Protein AF-A0A0C3JSY5-F1 (afdb_monomer)

Secondary structure (DSSP, 8-state):
-----EEETTTTEEEPP--SS--S---HHHHHHH-S---------HHHHHHHHHHHHHHHHS--S-HHHHHHHHHHHHHHHHHHHHHHHHHHHHTT-

Mean predicted aligned error: 14.07 Å

Sequence (97 aa):
MHVQSYPDPEMQSILPHQLHPCVNSYNDITLFLLQCNMDIKFIGSGAAAKVLTYYVSDYITKNDLQVHIGLQVICAAIDSHQKHFMDDIESSASVCK

Foldseek 3Di:
DDDAFDQDPVQRFTDHDDPDPPPLDPDPVCCVVVVDRGGDDDDGHPVSVVVVVVVVVCVVPVDDDDVVNVVVVVVVVVVVVVVVVVVVVVVVVVVVD

pLDDT: mean 76.37, std 13.06, range [40.59, 94.81]

Radius of gyration: 26.01 Å; Cα contacts (8 Å, |Δi|>4): 44; chains: 1; bounding box: 59×37×65 Å

Structure (mmCIF, N/CA/C/O backbone):
data_AF-A0A0C3JSY5-F1
#
_entry.id   AF-A0A0C3JSY5-F1
#
loop_
_atom_site.group_PDB
_atom_site.id
_atom_site.type_symbol
_atom_site.label_atom_id
_atom_site.label_alt_id
_atom_site.label_comp_id
_atom_site.label_asym_id
_atom_site.label_entity_id
_atom_site.label_seq_id
_atom_site.pdbx_PDB_ins_code
_atom_site.Cartn_x
_atom_site.Cartn_y
_atom_site.Cartn_z
_atom_site.occupancy
_atom_site.B_iso_or_equiv
_atom_site.auth_seq_id
_atom_site.auth_comp_id
_atom_site.auth_asym_id
_atom_site.auth_atom_id
_atom_site.pdbx_PDB_model_num
ATOM 1 N N . MET A 1 1 ? 2.962 -24.474 -25.769 1.00 41.38 1 MET A N 1
ATOM 2 C CA . MET A 1 1 ? 3.625 -23.285 -26.344 1.00 41.38 1 MET A CA 1
ATOM 3 C C . MET A 1 1 ? 4.436 -22.652 -25.220 1.00 41.38 1 MET A C 1
ATOM 5 O O . MET A 1 1 ? 3.839 -22.312 -24.211 1.00 41.38 1 MET A O 1
ATOM 9 N N . HIS A 1 2 ? 5.770 -22.632 -25.314 1.00 48.38 2 HIS A N 1
ATOM 10 C CA . HIS A 1 2 ? 6.646 -22.022 -24.302 1.00 48.38 2 HIS A CA 1
ATOM 11 C C . HIS A 1 2 ? 6.601 -20.498 -24.477 1.00 48.38 2 HIS A C 1
ATOM 13 O O . HIS A 1 2 ? 7.032 -20.002 -25.514 1.00 48.38 2 HIS A O 1
ATOM 19 N N . VAL A 1 3 ? 6.050 -19.773 -23.504 1.00 56.38 3 VAL A N 1
ATOM 20 C CA . VAL A 1 3 ? 6.032 -18.303 -23.499 1.00 56.38 3 VAL A CA 1
ATOM 21 C C . VAL A 1 3 ? 7.082 -17.835 -22.493 1.00 56.38 3 VAL A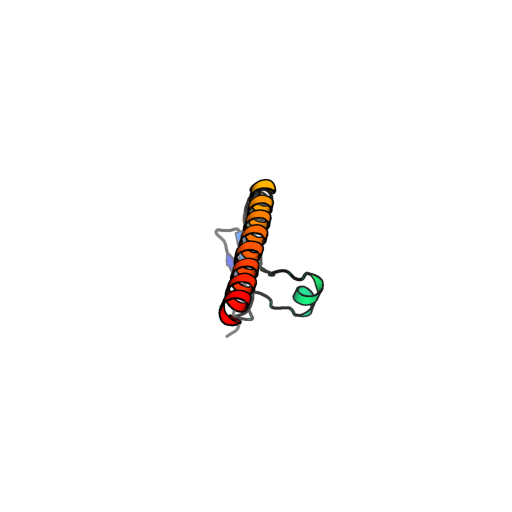 C 1
ATOM 23 O O . VAL A 1 3 ? 6.959 -18.088 -21.297 1.00 56.38 3 VAL A O 1
ATOM 26 N N . GLN A 1 4 ? 8.154 -17.229 -23.002 1.00 63.59 4 GLN A N 1
ATOM 27 C CA . GLN A 1 4 ? 9.310 -16.766 -22.230 1.00 63.59 4 GLN A CA 1
ATOM 28 C C . GLN A 1 4 ? 9.068 -15.340 -21.700 1.00 63.59 4 GLN A C 1
ATOM 30 O O . GLN A 1 4 ? 8.279 -14.590 -22.276 1.00 63.59 4 GLN A O 1
ATOM 35 N N . SER A 1 5 ? 9.775 -14.940 -20.638 1.00 71.94 5 SER A N 1
ATOM 36 C CA . SER A 1 5 ? 9.890 -13.532 -20.233 1.00 71.94 5 SER A CA 1
ATOM 37 C C . SER A 1 5 ? 10.387 -12.671 -21.400 1.00 71.94 5 SER A C 1
ATOM 39 O O . SER A 1 5 ? 11.287 -13.079 -22.138 1.00 71.94 5 SER A O 1
ATOM 41 N N . TYR A 1 6 ? 9.794 -11.487 -21.570 1.00 78.06 6 TYR A N 1
ATOM 42 C CA . TYR A 1 6 ? 10.062 -10.604 -22.707 1.00 78.06 6 TYR A CA 1
ATOM 43 C C . TYR A 1 6 ? 10.682 -9.277 -22.236 1.00 78.06 6 TYR A C 1
ATOM 45 O O . TYR A 1 6 ? 10.232 -8.717 -21.229 1.00 78.06 6 TYR A O 1
ATOM 53 N N . PRO A 1 7 ? 11.726 -8.778 -22.922 1.00 79.00 7 PRO A N 1
ATOM 54 C CA . PRO A 1 7 ? 12.275 -7.453 -22.662 1.00 79.00 7 PRO A CA 1
ATOM 55 C C . PRO A 1 7 ? 11.325 -6.374 -23.190 1.00 79.00 7 PRO A C 1
ATOM 57 O O . PRO A 1 7 ? 11.038 -6.342 -24.378 1.00 79.00 7 PRO A O 1
ATOM 60 N N . ASP A 1 8 ? 10.876 -5.472 -22.325 1.00 79.31 8 ASP A N 1
ATOM 61 C CA . ASP A 1 8 ? 10.157 -4.255 -22.695 1.00 79.31 8 ASP A CA 1
ATOM 62 C C . ASP A 1 8 ? 11.168 -3.165 -23.117 1.00 79.31 8 ASP A C 1
ATOM 64 O O . ASP A 1 8 ? 11.901 -2.643 -22.263 1.00 79.31 8 ASP A O 1
ATOM 68 N N . PRO A 1 9 ? 11.243 -2.826 -24.419 1.00 75.75 9 PRO A N 1
ATOM 69 C CA . PRO A 1 9 ? 12.213 -1.871 -24.938 1.00 75.75 9 PRO A CA 1
ATOM 70 C C . PRO A 1 9 ? 11.881 -0.413 -24.591 1.00 75.75 9 PRO A C 1
ATOM 72 O O . PRO A 1 9 ? 12.795 0.411 -24.594 1.00 75.75 9 PRO A O 1
ATOM 75 N N . GLU A 1 10 ? 10.627 -0.077 -24.269 1.00 77.62 10 GLU A N 1
ATOM 76 C CA . GLU A 1 10 ? 10.247 1.300 -23.924 1.00 77.62 10 GLU A CA 1
ATOM 77 C C . GLU A 1 10 ? 10.591 1.632 -22.470 1.00 77.62 10 GLU A C 1
ATOM 79 O O . GLU A 1 10 ? 11.157 2.689 -22.188 1.00 77.62 10 GLU A O 1
ATOM 84 N N . MET A 1 11 ? 10.327 0.708 -21.542 1.00 70.62 11 MET A N 1
ATOM 85 C CA . MET A 1 11 ? 10.687 0.885 -20.126 1.00 70.62 11 MET A CA 1
ATOM 86 C C . MET A 1 11 ? 12.102 0.408 -19.768 1.00 70.62 11 MET A C 1
ATOM 88 O O . MET A 1 11 ? 12.513 0.548 -18.608 1.00 70.62 11 MET A O 1
ATOM 92 N N . GLN A 1 12 ? 12.837 -0.165 -20.731 1.00 77.12 12 GLN A N 1
ATOM 93 C CA . GLN A 1 12 ? 14.130 -0.833 -20.513 1.00 77.12 12 GLN A CA 1
ATOM 94 C C . GLN A 1 12 ? 14.048 -1.834 -19.352 1.00 77.12 12 GLN A C 1
ATOM 96 O O . GLN A 1 12 ? 14.870 -1.826 -18.433 1.00 77.12 12 GLN A O 1
ATOM 101 N N . SER A 1 13 ? 12.993 -2.650 -19.350 1.00 76.44 13 SER A N 1
ATOM 102 C CA . SER A 1 13 ? 12.651 -3.523 -18.228 1.00 76.44 13 SER A CA 1
ATOM 103 C C . SER A 1 13 ? 12.425 -4.953 -18.695 1.00 76.44 13 SER A C 1
ATOM 105 O O . SER A 1 13 ? 12.030 -5.187 -19.832 1.00 76.44 13 SER A O 1
ATOM 107 N N . ILE A 1 14 ? 12.686 -5.935 -17.837 1.00 79.44 14 ILE A N 1
ATOM 108 C CA . ILE A 1 14 ? 12.334 -7.329 -18.130 1.00 79.44 14 ILE A CA 1
ATOM 109 C C . ILE A 1 14 ? 11.016 -7.616 -17.428 1.00 79.44 14 ILE A C 1
ATOM 111 O O . ILE A 1 14 ? 10.957 -7.525 -16.205 1.00 79.44 14 ILE A O 1
ATOM 115 N N . LEU A 1 15 ? 9.976 -7.985 -18.174 1.00 76.25 15 LEU A N 1
ATOM 116 C CA . LEU A 1 15 ? 8.699 -8.374 -17.581 1.00 76.25 15 LEU A CA 1
ATOM 117 C C . LEU A 1 15 ? 8.692 -9.893 -17.339 1.00 76.25 15 LEU A C 1
ATOM 119 O O . LEU A 1 15 ? 8.817 -10.672 -18.294 1.00 76.25 15 LEU A O 1
ATOM 123 N N . PRO A 1 16 ? 8.595 -10.349 -16.076 1.00 73.31 16 PRO A N 1
ATOM 124 C CA . PRO A 1 16 ? 8.574 -11.763 -15.763 1.00 73.31 16 PRO A CA 1
ATOM 125 C C . PRO A 1 16 ? 7.222 -12.353 -16.140 1.00 73.31 16 PRO A C 1
ATOM 127 O O . PRO A 1 16 ? 6.173 -11.721 -16.018 1.00 73.31 16 PRO A O 1
ATOM 130 N N . HIS A 1 17 ? 7.253 -13.608 -16.568 1.00 74.44 17 HIS A N 1
ATOM 131 C CA . HIS A 1 17 ? 6.039 -14.345 -16.854 1.00 74.44 17 HIS A CA 1
ATOM 132 C C . HIS A 1 17 ? 5.276 -14.640 -15.554 1.00 74.44 17 HIS A C 1
ATOM 134 O O . HIS A 1 17 ? 5.815 -15.248 -14.624 1.00 74.44 17 HIS A O 1
ATOM 140 N N . GLN A 1 18 ? 4.002 -14.253 -15.508 1.00 70.25 18 GLN A N 1
ATOM 141 C CA . GLN A 1 18 ? 3.114 -14.584 -14.402 1.00 70.25 18 GLN A CA 1
ATOM 142 C C . GLN A 1 18 ? 2.697 -16.059 -14.497 1.00 70.25 18 GLN A C 1
ATOM 144 O O . GLN A 1 18 ? 1.791 -16.423 -15.239 1.00 70.25 18 GLN A O 1
ATOM 149 N N . LEU A 1 19 ? 3.383 -16.924 -13.745 1.00 71.88 19 LEU A N 1
ATOM 150 C CA . LEU A 1 19 ? 3.121 -18.372 -13.735 1.00 71.88 19 LEU A CA 1
ATOM 151 C C . LEU A 1 19 ? 1.823 -18.750 -13.010 1.00 71.88 19 LEU A C 1
ATOM 153 O O . LEU A 1 19 ? 1.268 -19.813 -13.275 1.00 71.88 19 LEU A O 1
ATOM 157 N N . HIS A 1 20 ? 1.342 -17.898 -12.103 1.00 68.56 20 HIS A N 1
ATOM 158 C CA . HIS A 1 20 ? 0.149 -18.157 -11.306 1.00 68.56 20 HIS A CA 1
ATOM 159 C C . HIS A 1 20 ? -0.773 -16.924 -11.285 1.00 68.56 20 HIS A C 1
ATOM 161 O O . HIS A 1 20 ? -0.289 -15.815 -11.050 1.00 68.56 20 HIS A O 1
ATOM 167 N N . PRO A 1 21 ? -2.096 -17.071 -11.493 1.00 66.19 21 PRO A N 1
ATOM 168 C CA . PRO A 1 21 ? -3.033 -15.941 -11.479 1.00 66.19 21 PRO A CA 1
ATOM 169 C C . PRO A 1 21 ? -3.049 -15.193 -10.139 1.00 66.19 21 PRO A C 1
ATOM 171 O O . PRO A 1 21 ? -3.196 -13.975 -10.100 1.00 66.19 21 PRO A O 1
ATOM 174 N N . CYS A 1 22 ? -2.818 -15.912 -9.039 1.00 60.94 22 CYS A N 1
ATOM 175 C CA . CYS A 1 22 ? -2.642 -15.332 -7.711 1.00 60.94 22 CYS A CA 1
ATOM 176 C C . CYS A 1 22 ? -1.154 -14.994 -7.502 1.00 60.94 22 CYS A C 1
ATOM 178 O O . CYS A 1 22 ? -0.428 -15.760 -6.873 1.00 60.94 22 CYS A O 1
ATOM 180 N N . VAL A 1 23 ? -0.677 -13.907 -8.123 1.00 58.81 23 VAL A N 1
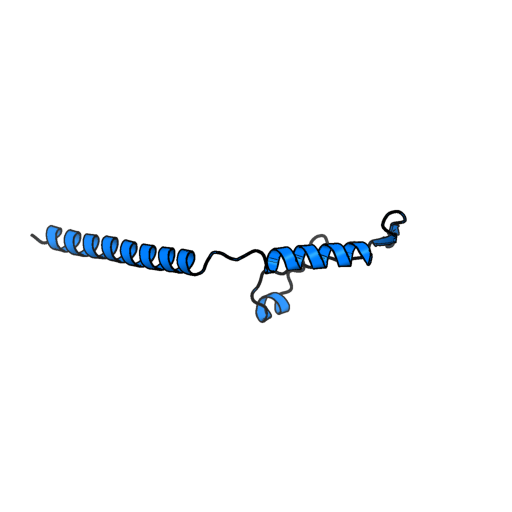ATOM 181 C CA . VAL A 1 23 ? 0.663 -13.331 -7.858 1.00 58.81 23 VAL A CA 1
ATOM 182 C C . VAL A 1 23 ? 0.675 -12.493 -6.593 1.00 58.81 23 VAL A C 1
ATOM 184 O O . VAL A 1 23 ? 1.728 -12.363 -5.975 1.00 58.81 23 VAL A O 1
ATOM 187 N N . ASN A 1 24 ? -0.487 -11.984 -6.171 1.00 62.28 24 ASN A N 1
ATOM 188 C CA . ASN A 1 24 ? -0.607 -11.483 -4.817 1.00 62.28 24 ASN A CA 1
ATOM 189 C C . ASN A 1 24 ? -0.493 -12.683 -3.874 1.00 62.28 24 ASN A C 1
ATOM 191 O O . ASN A 1 24 ? -1.437 -13.463 -3.728 1.00 62.28 24 ASN A O 1
ATOM 195 N N . SER A 1 25 ? 0.713 -12.909 -3.360 1.00 58.09 25 SER A N 1
ATOM 196 C CA . SER A 1 25 ? 1.048 -14.136 -2.663 1.00 58.09 25 SER A CA 1
ATOM 197 C C . SER A 1 25 ? 0.374 -14.127 -1.300 1.00 58.09 25 SER A C 1
ATOM 199 O O . SER A 1 25 ? 0.897 -13.601 -0.316 1.00 58.09 25 SER A O 1
ATOM 201 N N . TYR A 1 26 ? -0.786 -14.759 -1.234 1.00 60.81 26 TYR A N 1
ATOM 202 C CA . TYR A 1 26 ? -1.216 -15.382 -0.003 1.00 60.81 26 TYR A CA 1
ATOM 203 C C . TYR A 1 26 ? -0.137 -16.407 0.384 1.00 60.81 26 TYR A C 1
ATOM 205 O O . TYR A 1 26 ? -0.015 -17.464 -0.231 1.00 60.81 26 TYR A O 1
ATOM 213 N N . ASN A 1 27 ? 0.727 -16.026 1.323 1.00 74.00 27 ASN A N 1
ATOM 214 C CA . ASN A 1 27 ? 1.690 -16.911 1.963 1.00 74.00 27 ASN A CA 1
ATOM 215 C C . ASN A 1 27 ? 1.332 -16.966 3.444 1.00 74.00 27 ASN A C 1
ATOM 217 O O . ASN A 1 27 ? 1.503 -15.973 4.153 1.00 74.00 27 ASN A O 1
ATOM 221 N N . ASP A 1 28 ? 0.868 -18.128 3.899 1.00 74.69 28 ASP A N 1
ATOM 222 C CA . ASP A 1 28 ? 0.413 -18.348 5.273 1.00 74.69 28 ASP A CA 1
ATOM 223 C C . ASP A 1 28 ? 1.477 -18.006 6.308 1.00 74.69 28 ASP A C 1
ATOM 225 O O . ASP A 1 28 ? 1.172 -17.418 7.342 1.00 74.69 28 ASP A O 1
ATOM 229 N N . ILE A 1 29 ? 2.741 -18.313 6.017 1.00 81.88 29 ILE A N 1
ATOM 230 C CA . ILE A 1 29 ? 3.852 -18.039 6.931 1.00 81.88 29 ILE A CA 1
ATOM 231 C C . ILE A 1 29 ? 4.069 -16.531 7.041 1.00 81.88 29 ILE A C 1
ATOM 233 O O . ILE A 1 29 ? 4.222 -15.994 8.135 1.00 81.88 29 ILE A O 1
ATOM 237 N N . THR A 1 30 ? 4.064 -15.830 5.910 1.00 78.12 30 THR A N 1
ATOM 238 C CA . THR A 1 30 ? 4.240 -14.375 5.878 1.00 78.12 30 THR A CA 1
ATOM 239 C C . THR A 1 30 ? 3.063 -13.669 6.545 1.00 78.12 30 THR A C 1
ATOM 241 O O . THR A 1 30 ? 3.286 -12.769 7.348 1.00 78.12 30 THR A O 1
ATOM 244 N N . LEU A 1 31 ? 1.829 -14.111 6.291 1.00 80.19 31 LEU A N 1
ATOM 245 C CA . LEU A 1 31 ? 0.632 -13.571 6.934 1.00 80.19 31 LEU A CA 1
ATOM 246 C C . LEU A 1 31 ? 0.644 -13.825 8.448 1.00 80.19 31 LEU A C 1
ATOM 248 O O . LEU A 1 31 ? 0.325 -12.926 9.220 1.00 80.19 31 LEU A O 1
ATOM 252 N N . PHE A 1 32 ? 1.059 -15.020 8.875 1.00 82.06 32 PHE A N 1
ATOM 253 C CA . PHE A 1 32 ? 1.180 -15.373 10.288 1.00 82.06 32 PHE A CA 1
ATOM 254 C C . PHE A 1 32 ? 2.230 -14.521 11.013 1.00 82.06 32 PHE A C 1
ATOM 256 O O . PHE A 1 32 ? 1.977 -14.047 12.120 1.00 82.06 32 PHE A O 1
ATOM 263 N N . LEU A 1 33 ? 3.398 -14.316 10.395 1.00 84.56 33 LEU A N 1
ATOM 264 C CA . LEU A 1 33 ? 4.513 -13.594 11.012 1.00 84.56 33 LEU A CA 1
ATOM 265 C C . LEU A 1 33 ? 4.340 -12.071 10.985 1.00 84.56 33 LEU A C 1
ATOM 267 O O . LEU A 1 33 ? 4.669 -11.413 11.968 1.00 84.56 33 LEU A O 1
ATOM 271 N N . LEU A 1 34 ? 3.865 -11.504 9.872 1.00 80.19 34 LEU A N 1
ATOM 272 C CA . LEU A 1 34 ? 3.749 -10.050 9.701 1.00 80.19 34 LEU A CA 1
ATOM 273 C C . LEU A 1 34 ? 2.374 -9.502 10.091 1.00 80.19 34 LEU A C 1
ATOM 275 O O . LEU A 1 34 ? 2.262 -8.304 10.335 1.00 80.19 34 LEU A O 1
ATOM 279 N N . GLN A 1 35 ? 1.345 -10.356 10.152 1.00 81.44 35 GLN A N 1
ATOM 280 C CA . GLN A 1 35 ? -0.029 -9.993 10.523 1.00 81.44 35 GLN A CA 1
ATOM 281 C C . GLN A 1 35 ? -0.574 -8.775 9.754 1.00 81.44 35 GLN A C 1
ATOM 283 O O . GLN A 1 35 ? -1.390 -8.012 10.267 1.00 81.44 35 GLN A O 1
ATOM 288 N N . CYS A 1 36 ? -0.127 -8.583 8.511 1.00 74.06 36 CYS A N 1
ATOM 289 C CA . CYS A 1 36 ? -0.513 -7.457 7.670 1.00 74.06 36 CYS A CA 1
ATOM 290 C C . CYS A 1 36 ? -0.858 -7.905 6.245 1.00 74.06 36 CYS A C 1
ATOM 292 O O . CYS A 1 36 ? -0.513 -9.004 5.807 1.00 74.06 36 CYS A O 1
ATOM 294 N N . ASN A 1 37 ? -1.583 -7.043 5.527 1.00 74.44 37 ASN A N 1
ATOM 295 C CA . ASN A 1 37 ? -1.949 -7.286 4.138 1.00 74.44 37 ASN A CA 1
ATOM 296 C C . ASN A 1 37 ? -0.701 -7.159 3.254 1.00 74.44 37 ASN A C 1
ATOM 298 O O . ASN A 1 37 ? -0.147 -6.069 3.113 1.00 74.44 37 ASN A O 1
ATOM 302 N N . MET A 1 38 ? -0.251 -8.274 2.685 1.00 75.44 38 MET A N 1
ATOM 303 C CA . MET A 1 38 ? 0.912 -8.313 1.803 1.00 75.44 38 MET A CA 1
ATOM 304 C C . MET A 1 38 ? 0.473 -8.053 0.360 1.00 75.44 38 MET A C 1
ATOM 306 O O . MET A 1 38 ? -0.455 -8.698 -0.116 1.00 75.44 38 MET A O 1
ATOM 310 N N . ASP A 1 39 ? 1.164 -7.142 -0.333 1.00 77.25 39 ASP A N 1
ATOM 311 C CA . ASP A 1 39 ? 1.063 -6.932 -1.784 1.00 77.25 39 ASP A CA 1
ATOM 312 C C . ASP A 1 39 ? 2.463 -7.068 -2.394 1.00 77.25 39 ASP A C 1
ATOM 314 O O . ASP A 1 39 ? 3.339 -6.232 -2.162 1.00 77.25 39 ASP A O 1
ATOM 318 N N . ILE A 1 40 ? 2.704 -8.158 -3.128 1.00 77.25 40 ILE A N 1
ATOM 319 C CA . ILE A 1 40 ? 4.005 -8.436 -3.751 1.00 77.25 40 ILE A CA 1
ATOM 320 C C . ILE A 1 40 ? 3.920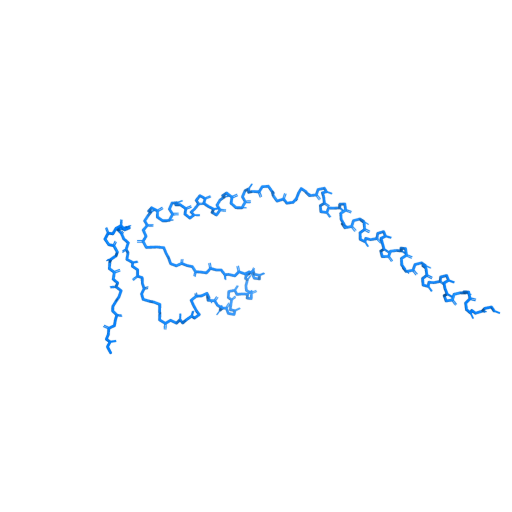 -8.163 -5.249 1.00 77.25 40 ILE A C 1
ATOM 322 O O . ILE A 1 40 ? 3.166 -8.809 -5.977 1.00 77.25 40 ILE A O 1
ATOM 326 N N . LYS A 1 41 ? 4.749 -7.230 -5.725 1.00 77.75 41 LYS A N 1
ATOM 327 C CA . LYS A 1 41 ? 4.866 -6.881 -7.145 1.00 77.75 41 LYS A CA 1
ATOM 328 C C . LYS A 1 41 ? 6.322 -6.915 -7.584 1.00 77.75 41 LYS A C 1
ATOM 330 O O . LYS A 1 41 ? 7.209 -6.437 -6.882 1.00 77.75 41 LYS A O 1
ATOM 335 N N . PHE A 1 42 ? 6.560 -7.467 -8.768 1.00 80.06 42 PHE A N 1
ATOM 336 C CA . PHE A 1 42 ? 7.874 -7.429 -9.395 1.00 80.06 42 PHE A CA 1
ATOM 337 C C . PHE A 1 42 ? 8.127 -6.064 -10.047 1.00 80.06 42 PHE A C 1
ATOM 339 O O . PHE A 1 42 ? 7.242 -5.520 -10.705 1.00 80.06 42 PHE A O 1
ATOM 346 N N . ILE A 1 43 ? 9.353 -5.550 -9.915 1.00 84.75 43 ILE A N 1
ATOM 347 C CA . ILE A 1 43 ? 9.786 -4.279 -10.504 1.00 84.75 43 ILE A CA 1
ATOM 348 C C . ILE A 1 43 ? 11.004 -4.525 -11.397 1.00 84.75 43 ILE A C 1
ATOM 350 O O . ILE A 1 43 ? 12.082 -4.857 -10.911 1.00 84.75 43 ILE A O 1
ATOM 354 N N . GLY A 1 44 ? 10.824 -4.362 -12.710 1.00 83.19 44 GLY A N 1
ATOM 355 C CA . GLY A 1 44 ? 11.827 -4.730 -13.717 1.00 83.19 44 GLY A CA 1
ATOM 356 C C . GLY A 1 44 ? 12.780 -3.623 -14.161 1.00 83.19 44 GLY A C 1
ATOM 357 O O . GLY A 1 44 ? 13.655 -3.894 -14.977 1.00 83.19 44 GLY A O 1
ATOM 358 N N . SER A 1 45 ? 12.604 -2.385 -13.687 1.00 86.12 45 SER A N 1
ATOM 359 C CA . SER A 1 45 ? 13.404 -1.221 -14.100 1.00 86.12 45 SER A CA 1
ATOM 360 C C . SER A 1 45 ? 13.726 -0.312 -12.918 1.00 86.12 45 SER A C 1
ATOM 362 O O . SER A 1 45 ? 12.895 -0.099 -12.032 1.00 86.12 45 SER A O 1
ATOM 364 N N . GLY A 1 46 ? 14.928 0.273 -12.927 1.00 86.69 46 GLY A N 1
ATOM 365 C CA . GLY A 1 46 ? 15.369 1.220 -11.900 1.00 86.69 46 GLY A CA 1
ATOM 366 C C . GLY A 1 46 ? 14.527 2.499 -11.861 1.00 86.69 46 GLY A C 1
ATOM 367 O O . GLY A 1 46 ? 14.306 3.055 -10.786 1.00 86.69 46 GLY A O 1
ATOM 368 N N . ALA A 1 47 ? 13.992 2.939 -13.006 1.00 87.94 47 ALA A N 1
ATOM 369 C CA . ALA A 1 47 ? 13.080 4.081 -13.061 1.00 87.94 47 ALA A CA 1
ATOM 370 C C . ALA A 1 47 ? 11.758 3.773 -12.338 1.00 87.94 47 ALA A C 1
ATOM 372 O O . ALA A 1 47 ? 11.303 4.569 -11.517 1.00 87.94 47 ALA A O 1
ATOM 373 N N . ALA A 1 48 ? 11.192 2.586 -12.578 1.00 85.94 48 ALA A N 1
ATOM 374 C CA . ALA A 1 48 ? 9.994 2.115 -11.888 1.00 85.94 48 ALA A CA 1
ATOM 375 C C . ALA A 1 48 ? 10.241 1.933 -10.381 1.00 85.94 48 ALA A C 1
ATOM 377 O O . ALA A 1 48 ? 9.411 2.346 -9.573 1.00 85.94 48 ALA A O 1
ATOM 378 N N . ALA A 1 49 ? 11.407 1.401 -9.995 1.00 89.38 49 ALA A N 1
ATOM 379 C CA . ALA A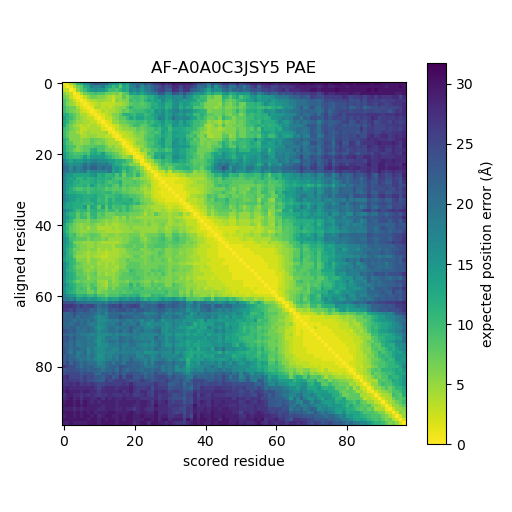 1 49 ? 11.798 1.270 -8.592 1.00 89.38 49 ALA A CA 1
ATOM 380 C C . ALA A 1 49 ? 11.873 2.634 -7.897 1.00 89.38 49 ALA A C 1
ATOM 382 O O . ALA A 1 49 ? 11.298 2.807 -6.826 1.00 89.38 49 ALA A O 1
ATOM 383 N N . LYS A 1 50 ? 12.500 3.628 -8.538 1.00 90.88 50 LYS A N 1
ATOM 384 C CA . LYS A 1 50 ? 12.574 4.995 -8.015 1.00 90.88 50 LYS A CA 1
ATOM 385 C C . LYS A 1 50 ? 11.177 5.575 -7.781 1.00 90.88 50 LYS A C 1
ATOM 387 O O . LYS A 1 50 ? 10.906 6.060 -6.686 1.00 90.88 50 LYS A O 1
ATOM 392 N N . VAL A 1 51 ? 10.292 5.508 -8.779 1.00 91.62 51 VAL A N 1
ATOM 393 C CA . VAL A 1 51 ? 8.914 6.023 -8.667 1.00 91.62 51 VAL A CA 1
ATOM 394 C C . VAL A 1 51 ? 8.149 5.316 -7.547 1.00 91.62 51 VAL A C 1
ATOM 396 O O . VAL A 1 51 ? 7.505 5.985 -6.741 1.00 91.62 51 VAL A O 1
ATOM 399 N N . LEU A 1 52 ? 8.268 3.989 -7.445 1.00 89.31 52 LEU A N 1
ATOM 400 C CA . LEU A 1 52 ? 7.629 3.214 -6.385 1.00 89.31 52 LEU A CA 1
ATOM 401 C C . LEU A 1 52 ? 8.120 3.633 -4.996 1.00 89.31 52 LEU A C 1
ATOM 403 O O . LEU A 1 52 ? 7.303 3.828 -4.101 1.00 89.31 52 LEU A O 1
ATOM 407 N N . THR A 1 53 ? 9.431 3.801 -4.806 1.00 90.38 53 THR A N 1
ATOM 408 C CA . THR A 1 53 ? 9.985 4.228 -3.516 1.00 90.38 53 THR A CA 1
ATOM 409 C C . THR A 1 53 ? 9.434 5.589 -3.097 1.00 90.38 53 THR A C 1
ATOM 411 O O . THR A 1 53 ? 9.029 5.737 -1.946 1.00 90.38 53 THR A O 1
ATOM 414 N N . TYR A 1 54 ? 9.358 6.561 -4.014 1.00 92.56 54 TYR A N 1
ATOM 415 C CA . TYR A 1 54 ? 8.729 7.854 -3.721 1.00 92.56 54 TYR A CA 1
ATOM 416 C C . TYR A 1 54 ? 7.248 7.711 -3.381 1.00 92.56 54 TYR A C 1
ATOM 418 O O . TYR A 1 54 ? 6.814 8.286 -2.392 1.00 92.56 54 TYR A O 1
ATOM 426 N N . TYR A 1 55 ? 6.493 6.921 -4.144 1.00 88.62 55 TYR A N 1
ATOM 427 C CA . TYR A 1 55 ? 5.069 6.700 -3.892 1.00 88.62 55 TYR A CA 1
ATOM 428 C C . TYR A 1 55 ? 4.806 6.070 -2.519 1.00 88.62 55 TYR A C 1
ATOM 430 O O . TYR A 1 55 ? 3.970 6.555 -1.764 1.00 88.62 55 TYR A O 1
ATOM 438 N N . VAL A 1 56 ? 5.546 5.014 -2.169 1.00 88.56 56 VAL A N 1
ATOM 439 C CA . VAL A 1 56 ? 5.416 4.341 -0.868 1.00 88.56 56 VAL A CA 1
ATOM 440 C C . VAL A 1 56 ? 5.834 5.274 0.263 1.00 88.56 56 VAL A C 1
ATOM 442 O O . VAL A 1 56 ? 5.165 5.328 1.289 1.00 88.56 56 VAL A O 1
ATOM 445 N N . SER A 1 57 ? 6.912 6.037 0.077 1.00 89.88 57 SER A N 1
ATOM 446 C CA . SER A 1 57 ? 7.380 6.979 1.098 1.00 89.88 57 SER A CA 1
ATOM 447 C C . SER A 1 57 ? 6.367 8.098 1.313 1.00 89.88 57 SER A C 1
ATOM 449 O O . SER A 1 57 ? 6.046 8.404 2.455 1.00 89.88 57 SER A O 1
ATOM 451 N N . ASP A 1 58 ? 5.821 8.666 0.236 1.00 88.44 58 ASP A N 1
ATOM 452 C CA . ASP A 1 58 ? 4.759 9.673 0.300 1.00 88.44 58 ASP A CA 1
ATOM 453 C C . ASP A 1 58 ? 3.512 9.104 0.979 1.00 88.44 58 ASP A C 1
ATOM 455 O O . ASP A 1 58 ? 2.942 9.757 1.838 1.00 88.44 58 ASP A O 1
ATOM 459 N N . TYR A 1 59 ? 3.145 7.850 0.699 1.00 81.25 59 TYR A N 1
ATOM 460 C CA . TYR A 1 59 ? 2.021 7.183 1.355 1.00 81.25 59 TYR A CA 1
ATOM 461 C C . TYR A 1 59 ? 2.242 6.959 2.858 1.00 81.25 59 TYR A C 1
ATOM 463 O O . TYR A 1 59 ? 1.344 7.236 3.646 1.00 81.25 59 TYR A O 1
ATOM 471 N N . ILE A 1 60 ? 3.426 6.485 3.264 1.00 83.06 60 ILE A N 1
ATOM 472 C CA . ILE A 1 60 ? 3.765 6.243 4.679 1.00 83.06 60 ILE A CA 1
ATOM 473 C C . ILE A 1 60 ? 3.881 7.559 5.452 1.00 83.06 60 ILE A C 1
ATOM 475 O O . ILE A 1 60 ? 3.509 7.635 6.619 1.00 83.06 60 ILE A O 1
ATOM 479 N N . THR A 1 61 ? 4.438 8.590 4.818 1.00 84.88 61 THR A N 1
ATOM 480 C CA . THR A 1 61 ? 4.638 9.905 5.443 1.00 84.88 61 THR A CA 1
ATOM 481 C C . THR A 1 61 ? 3.425 10.815 5.312 1.00 84.88 61 THR A C 1
ATOM 483 O O . THR A 1 61 ? 3.388 11.868 5.951 1.00 84.88 61 THR A O 1
ATOM 486 N N . LYS A 1 62 ? 2.416 10.419 4.525 1.00 82.00 62 LYS A N 1
ATOM 487 C CA . LYS A 1 62 ? 1.124 11.092 4.467 1.00 82.00 62 LYS A CA 1
ATOM 488 C C . LYS A 1 62 ? 0.578 11.102 5.882 1.00 82.00 62 LYS A C 1
ATOM 490 O O . LYS A 1 62 ? 0.282 10.040 6.411 1.00 82.00 62 LYS A O 1
ATOM 495 N N . ASN A 1 63 ? 0.511 12.289 6.492 1.00 62.06 63 ASN A N 1
ATOM 496 C CA . ASN A 1 63 ? 0.116 12.446 7.888 1.00 62.06 63 ASN A CA 1
ATOM 497 C C . ASN A 1 63 ? -1.127 11.604 8.175 1.00 62.06 63 ASN A C 1
ATOM 499 O O . ASN A 1 63 ? -2.223 11.915 7.699 1.00 62.06 63 ASN A O 1
ATOM 503 N N . ASP A 1 64 ? -0.899 10.530 8.925 1.00 63.50 64 ASP A N 1
ATOM 504 C CA . ASP A 1 64 ? -1.924 9.618 9.387 1.00 63.50 64 ASP A CA 1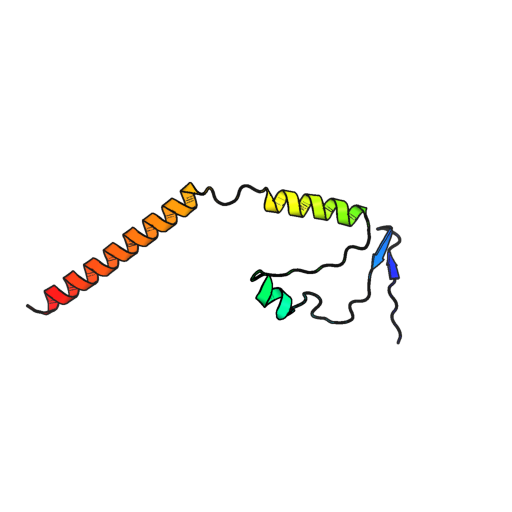
ATOM 505 C C . ASP A 1 64 ? -2.911 10.401 10.256 1.00 63.50 64 ASP A C 1
ATOM 507 O O . ASP A 1 64 ? -2.582 11.474 10.786 1.00 63.50 64 ASP A O 1
ATOM 511 N N . LEU A 1 65 ? -4.134 9.885 10.347 1.00 67.12 65 LEU A N 1
ATOM 512 C CA . LEU A 1 65 ? -5.232 10.454 11.118 1.00 67.12 65 LEU A CA 1
ATOM 513 C C . LEU A 1 65 ? -4.692 11.089 12.401 1.00 67.12 65 LEU A C 1
ATOM 515 O O . LEU A 1 65 ? -4.096 10.403 13.232 1.00 67.12 65 LEU A O 1
ATOM 519 N N . GLN A 1 66 ? -4.853 12.409 12.542 1.00 80.75 66 GLN A N 1
ATOM 520 C CA . GLN A 1 66 ? -4.249 13.123 13.661 1.00 80.75 66 GLN A CA 1
ATOM 521 C C . GLN A 1 66 ? -4.666 12.417 14.952 1.00 80.75 66 GLN A C 1
ATOM 523 O O . GLN A 1 66 ? -5.857 12.237 15.190 1.00 80.75 66 GLN A O 1
ATOM 528 N N . VAL A 1 67 ? -3.697 11.990 15.768 1.00 81.19 67 VAL A N 1
ATOM 529 C CA . VAL A 1 67 ? -3.943 11.104 16.924 1.00 81.19 67 VAL A CA 1
ATOM 530 C C . VAL A 1 67 ? -5.053 11.643 17.834 1.00 81.19 67 VAL A C 1
ATOM 532 O O . VAL A 1 67 ? -5.832 10.875 18.387 1.00 81.19 67 VAL A O 1
ATOM 535 N N . HIS A 1 68 ? -5.187 12.969 17.932 1.00 86.12 68 HIS A N 1
ATOM 536 C CA . HIS A 1 68 ? -6.266 13.603 18.686 1.00 86.12 68 HIS A CA 1
ATOM 537 C C . HIS A 1 68 ? -7.670 13.338 18.112 1.00 86.12 68 HIS A C 1
ATOM 539 O O . HIS A 1 68 ? -8.608 13.211 18.891 1.00 86.12 68 HIS A O 1
ATOM 545 N N . ILE A 1 69 ? -7.826 13.221 16.789 1.00 88.25 69 ILE A N 1
ATOM 546 C CA . ILE A 1 69 ? -9.087 12.845 16.131 1.00 88.25 69 ILE A CA 1
ATOM 547 C C . ILE A 1 69 ? -9.413 11.389 16.465 1.00 88.25 69 ILE A C 1
ATOM 549 O O . ILE A 1 69 ? -10.529 11.093 16.883 1.00 88.25 69 ILE A O 1
ATOM 553 N N . GLY A 1 70 ? -8.430 10.490 16.352 1.00 86.94 70 GLY A N 1
ATOM 554 C CA . GLY A 1 70 ? -8.606 9.086 16.735 1.00 86.94 70 GLY A CA 1
ATOM 555 C C . GLY A 1 70 ? -9.018 8.934 18.203 1.00 86.94 70 GLY A C 1
ATOM 556 O O . GLY A 1 70 ? -9.968 8.218 18.513 1.00 86.94 70 GLY A O 1
ATOM 557 N N . LEU A 1 71 ? -8.365 9.67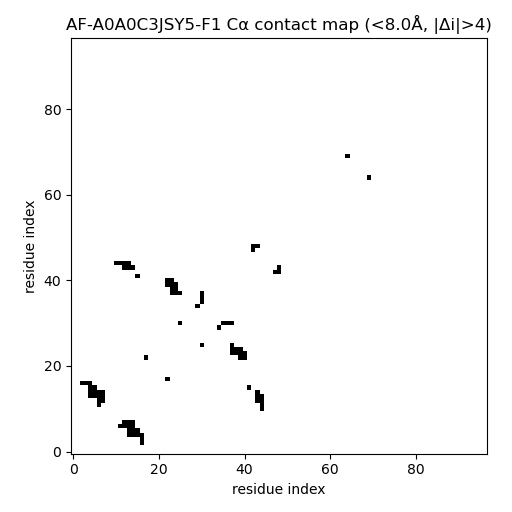6 19.103 1.00 91.44 71 LEU A N 1
ATOM 558 C CA . LEU A 1 71 ? -8.681 9.656 20.530 1.00 91.44 71 LEU A CA 1
ATOM 559 C C . LEU A 1 71 ? -10.083 10.216 20.819 1.00 91.44 71 LEU A C 1
ATOM 561 O O . LEU A 1 71 ? -10.817 9.626 21.609 1.00 91.44 71 LEU A O 1
ATOM 565 N N . GLN A 1 72 ? -10.489 11.299 20.147 1.00 93.56 72 GLN A N 1
ATOM 566 C CA . GLN A 1 72 ? -11.844 11.849 20.274 1.0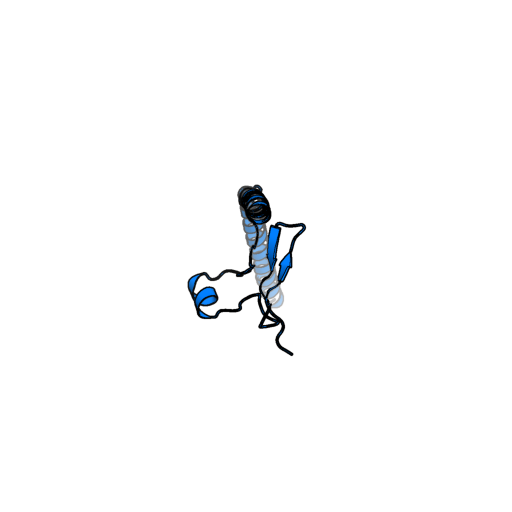0 93.56 72 GLN A CA 1
ATOM 567 C C . GLN A 1 72 ? -12.918 10.849 19.840 1.00 93.56 72 GLN A C 1
ATOM 569 O O . GLN A 1 72 ? -13.939 10.734 20.514 1.00 93.56 72 GLN A O 1
ATOM 574 N N . VAL A 1 73 ? -12.690 10.102 18.756 1.00 93.44 73 VAL A N 1
ATOM 575 C CA . VAL A 1 73 ? -13.629 9.068 18.294 1.00 93.44 73 VAL A CA 1
ATOM 576 C C . VAL A 1 73 ? -13.761 7.946 19.325 1.00 93.44 73 VAL A C 1
ATOM 578 O O . VAL A 1 73 ? -14.876 7.506 19.596 1.00 93.44 73 VAL A O 1
ATOM 581 N N . ILE A 1 74 ? -12.657 7.518 19.946 1.00 93.88 74 ILE A N 1
ATOM 582 C CA . ILE A 1 74 ? -12.689 6.500 21.008 1.00 93.88 74 ILE A CA 1
ATOM 583 C C . ILE A 1 74 ? -13.464 7.013 22.226 1.00 93.88 74 ILE A C 1
ATOM 585 O O . ILE A 1 74 ? -14.334 6.305 22.728 1.00 93.88 74 ILE A O 1
ATOM 589 N N . CYS A 1 75 ? -13.203 8.244 22.675 1.00 94.19 75 CYS A N 1
ATOM 590 C CA . CYS A 1 75 ? -13.962 8.853 23.770 1.00 94.19 75 CYS A CA 1
ATOM 591 C C . CYS A 1 75 ? -15.460 8.925 23.443 1.00 94.19 75 CYS A C 1
ATOM 593 O O . CYS A 1 75 ? -16.279 8.478 24.240 1.00 94.19 75 CYS A O 1
ATOM 595 N N . ALA A 1 76 ? -15.819 9.389 22.244 1.00 93.56 76 ALA A N 1
ATOM 596 C CA . ALA A 1 76 ? -17.212 9.465 21.809 1.00 93.56 76 ALA A CA 1
ATOM 597 C C . ALA A 1 76 ? -17.890 8.084 21.739 1.00 93.56 76 ALA A C 1
ATOM 599 O O . ALA A 1 76 ? -19.072 7.963 22.060 1.00 93.56 76 ALA A O 1
ATOM 600 N N . ALA A 1 77 ? -17.152 7.042 21.344 1.00 94.75 77 ALA A N 1
ATOM 601 C CA . ALA A 1 77 ? -17.648 5.668 21.326 1.00 94.75 77 ALA A CA 1
ATOM 602 C C . ALA A 1 77 ? -17.855 5.096 22.740 1.00 94.75 77 ALA A C 1
ATOM 604 O O . ALA A 1 77 ? -18.807 4.351 22.959 1.00 94.75 77 ALA A O 1
ATOM 605 N N . ILE A 1 78 ? -16.999 5.449 23.706 1.00 94.81 78 ILE A N 1
ATOM 606 C CA . ILE A 1 78 ? -17.175 5.068 25.117 1.00 94.81 78 ILE A CA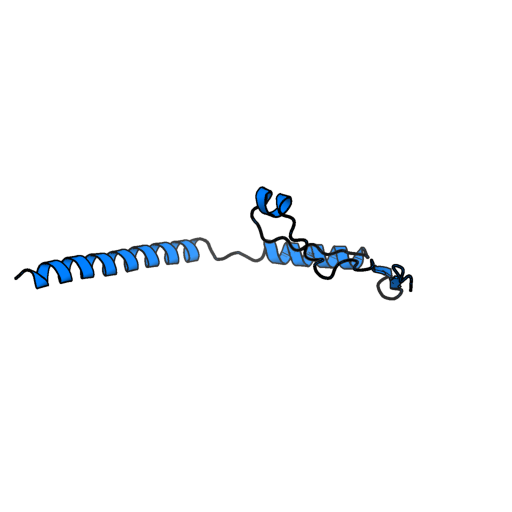 1
ATOM 607 C C . ILE A 1 78 ? -18.405 5.772 25.700 1.00 94.81 78 ILE A C 1
ATOM 609 O O . ILE A 1 78 ? -19.258 5.114 26.297 1.00 94.81 78 ILE A O 1
ATOM 613 N N . ASP A 1 79 ? -18.532 7.080 25.472 1.00 93.56 79 ASP A N 1
ATOM 614 C CA . ASP A 1 79 ? -19.657 7.879 25.968 1.00 93.56 79 ASP A CA 1
ATOM 615 C C . ASP A 1 79 ? -20.997 7.401 25.387 1.00 93.56 79 ASP A C 1
ATOM 617 O O . ASP A 1 79 ? -22.013 7.371 26.089 1.00 93.56 79 ASP A O 1
ATOM 621 N N . SER A 1 80 ? -21.026 7.012 24.105 1.00 89.50 80 SER A N 1
ATOM 622 C CA . SER A 1 80 ? -22.234 6.462 23.480 1.00 89.50 80 SER A CA 1
ATOM 623 C C . SER A 1 80 ? -22.594 5.093 24.056 1.00 89.50 80 SER A C 1
ATOM 625 O O . SER A 1 80 ? -23.762 4.857 24.373 1.00 89.50 80 SER A O 1
ATOM 627 N N . HIS A 1 81 ? -21.606 4.220 24.272 1.00 89.12 81 HIS A N 1
ATOM 628 C CA . HIS A 1 81 ? -21.825 2.918 24.899 1.00 89.12 81 HIS A CA 1
ATOM 629 C C . HIS A 1 81 ? -22.360 3.043 26.328 1.00 89.12 81 HIS A C 1
ATOM 631 O O . HIS A 1 81 ? -23.255 2.289 26.702 1.00 89.12 81 HIS A O 1
ATOM 637 N N . GLN A 1 82 ? -21.849 3.994 27.117 1.00 86.31 82 GLN A N 1
ATOM 638 C CA . GLN A 1 82 ? -22.321 4.231 28.484 1.00 86.31 82 GLN A CA 1
ATOM 639 C C . GLN A 1 82 ? -23.775 4.707 28.525 1.00 86.31 82 GLN A C 1
ATOM 641 O O . GLN A 1 82 ? -24.542 4.214 29.349 1.00 86.31 82 GLN A O 1
ATOM 646 N N . LYS A 1 83 ? -24.174 5.615 27.623 1.00 80.94 83 LYS A N 1
ATOM 647 C CA . LYS A 1 83 ? -25.567 6.085 27.531 1.00 80.94 83 LYS A CA 1
ATOM 648 C C . LYS A 1 83 ? -26.530 4.945 27.207 1.00 80.94 83 LYS A C 1
ATOM 650 O O . LYS A 1 83 ? -27.474 4.731 27.957 1.00 80.94 83 LYS A O 1
ATOM 655 N N . HIS A 1 84 ? -26.232 4.158 26.172 1.00 78.38 84 HIS A N 1
ATOM 656 C CA . HIS A 1 84 ? -27.071 3.016 25.800 1.00 78.38 84 HIS A CA 1
ATOM 657 C C . HIS A 1 84 ? -27.192 1.974 26.925 1.00 78.38 84 HIS A C 1
ATOM 659 O O . HIS A 1 84 ? -28.282 1.470 27.170 1.00 78.38 84 HIS A O 1
ATOM 665 N N . PHE A 1 85 ? -26.110 1.696 27.661 1.00 75.56 85 PHE A N 1
ATOM 666 C CA . PHE A 1 85 ? -26.159 0.751 28.784 1.00 75.56 85 PHE A CA 1
ATOM 667 C C . PHE A 1 85 ? -26.951 1.277 29.991 1.00 75.56 85 PHE A C 1
ATOM 669 O O . PHE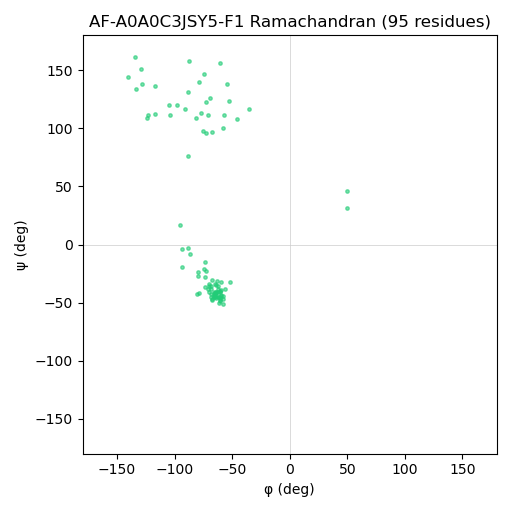 A 1 85 ? -27.574 0.491 30.703 1.00 75.56 85 PHE A O 1
ATOM 676 N N . MET A 1 86 ? -26.914 2.587 30.256 1.00 68.31 86 MET A N 1
ATOM 677 C CA . MET A 1 86 ? -27.699 3.189 31.340 1.00 68.31 86 MET A CA 1
ATOM 678 C C . MET A 1 86 ? -29.196 3.213 31.017 1.00 68.31 86 MET A C 1
ATOM 680 O O . MET A 1 86 ? -29.999 2.908 31.899 1.00 68.31 86 MET A O 1
ATOM 684 N N . ASP A 1 87 ? -29.560 3.481 29.762 1.00 62.53 87 ASP A N 1
ATOM 685 C CA . ASP A 1 87 ? -30.957 3.470 29.314 1.00 62.53 87 ASP A CA 1
ATOM 686 C C . ASP A 1 87 ? -31.582 2.059 29.411 1.00 62.53 87 ASP A C 1
ATOM 688 O O . ASP A 1 87 ? -32.746 1.916 29.792 1.00 62.53 87 ASP A O 1
ATOM 692 N N . ASP A 1 88 ? -30.806 0.993 29.170 1.00 60.38 88 ASP A N 1
ATOM 693 C CA . ASP A 1 88 ? -31.259 -0.399 29.345 1.00 60.38 88 ASP A CA 1
ATOM 694 C C . ASP A 1 88 ? -31.500 -0.764 30.828 1.00 60.38 88 ASP A C 1
ATOM 696 O O . ASP A 1 88 ? -32.439 -1.497 31.174 1.00 60.38 88 ASP A O 1
ATOM 700 N N . ILE A 1 89 ? -30.679 -0.228 31.736 1.00 60.88 89 ILE A N 1
ATOM 701 C CA . ILE A 1 89 ? -30.828 -0.425 33.186 1.00 60.88 89 ILE A CA 1
ATOM 702 C C . ILE A 1 89 ? -32.062 0.327 33.707 1.00 60.88 89 ILE A C 1
ATOM 704 O O . ILE A 1 89 ? -32.820 -0.213 34.514 1.00 60.88 89 ILE A O 1
ATOM 708 N N . GLU A 1 90 ? -32.310 1.545 33.230 1.00 58.47 90 GLU A N 1
ATOM 709 C CA . GLU A 1 90 ? -33.468 2.338 33.655 1.00 58.47 90 GLU A CA 1
ATOM 710 C C . GLU A 1 90 ? -34.783 1.801 33.055 1.00 58.47 90 GLU A C 1
ATOM 712 O O . GLU A 1 90 ? -35.800 1.704 33.751 1.00 58.47 90 GLU A O 1
ATOM 717 N N . SER A 1 91 ? -34.743 1.319 31.809 1.00 55.84 91 SER A N 1
ATOM 718 C CA . SER A 1 91 ? -35.851 0.612 31.157 1.00 55.84 91 SER A CA 1
ATOM 719 C C . SER A 1 91 ? -36.232 -0.674 31.906 1.00 55.84 91 SER A C 1
ATOM 721 O O . SER A 1 91 ? -37.398 -0.858 32.266 1.00 55.84 91 SER A O 1
ATOM 723 N N . SER A 1 92 ? -35.258 -1.521 32.261 1.00 55.62 92 SER A N 1
ATOM 724 C CA . SER A 1 92 ? -35.510 -2.759 33.022 1.00 55.62 92 SER A CA 1
ATOM 725 C C . SER A 1 92 ? -35.972 -2.520 34.469 1.00 55.62 92 SER A C 1
ATOM 727 O O . SER A 1 92 ? -36.778 -3.294 34.990 1.00 55.62 92 SER A O 1
ATOM 729 N N . ALA A 1 93 ? -35.543 -1.425 35.104 1.00 55.44 93 ALA A N 1
ATOM 730 C CA . ALA A 1 93 ? -36.024 -1.021 36.427 1.00 55.44 93 ALA A CA 1
ATOM 731 C C . ALA A 1 93 ? -37.457 -0.448 36.401 1.00 55.44 93 ALA A C 1
ATOM 733 O O . ALA A 1 93 ? -38.183 -0.571 37.390 1.00 55.44 93 ALA A O 1
ATOM 734 N N . SER A 1 94 ? -37.883 0.154 35.285 1.00 52.44 94 SER A N 1
ATOM 735 C CA . SER A 1 94 ? -39.238 0.705 35.118 1.00 52.44 94 SER A CA 1
ATOM 736 C C . SER A 1 94 ? -40.303 -0.353 34.799 1.00 52.44 94 SER A C 1
ATOM 738 O O . SER A 1 94 ? -41.455 -0.182 35.186 1.00 52.44 94 SER A O 1
ATOM 740 N N . VAL A 1 95 ? -39.919 -1.472 34.172 1.00 55.22 95 VAL A N 1
ATOM 741 C CA . VAL A 1 95 ? -40.810 -2.611 33.863 1.00 55.22 95 VAL A CA 1
ATOM 742 C C . VAL A 1 95 ? -41.161 -3.440 35.113 1.00 55.22 95 VAL A C 1
ATOM 744 O O . VAL A 1 95 ? -42.115 -4.212 35.096 1.00 55.22 95 VAL A O 1
ATOM 747 N N . CYS A 1 96 ? -40.424 -3.271 36.217 1.00 47.12 96 CYS A N 1
ATOM 748 C CA . CYS A 1 96 ? -40.632 -4.007 37.472 1.00 47.12 96 CYS A CA 1
ATOM 749 C C . CYS A 1 96 ? -41.506 -3.255 38.508 1.00 47.12 96 CYS A C 1
ATOM 751 O O . CYS A 1 96 ? -41.494 -3.604 39.691 1.00 47.12 96 CYS A O 1
ATOM 753 N N . LYS A 1 97 ? -42.251 -2.222 38.096 1.00 40.59 97 LYS A N 1
ATOM 754 C CA . LYS A 1 97 ? -43.288 -1.553 38.906 1.00 40.59 97 LYS A CA 1
ATOM 755 C C . LYS A 1 97 ? -44.664 -1.776 38.299 1.00 40.59 97 LYS A C 1
ATOM 757 O O . LYS A 1 97 ? -45.605 -1.960 39.099 1.00 40.59 97 LYS A O 1
#

Solvent-accessible surface area (backbone atoms only — not comparable to full-atom values): 6061 Å² total; per-residue (Å²): 134,94,80,74,66,48,77,40,80,88,71,66,20,52,48,76,66,81,88,48,96,70,54,59,56,87,41,69,67,58,39,69,75,66,71,53,91,70,80,60,79,90,74,49,25,73,68,60,45,53,52,47,53,52,52,53,48,51,58,72,66,44,82,64,79,56,64,69,60,57,51,49,52,52,52,53,52,51,54,51,52,52,50,58,56,50,53,54,53,54,52,59,60,59,73,75,112

Organism: NCBI:txid870435